Protein AF-A0A6B0VIZ8-F1 (afdb_monomer_lite)

Secondary structure (DSSP, 8-state):
--HHHHHHHHHHHHHHHHHHHHHHHHHHHHH-S---EETTEEHHHHIIIIIHHHHHHHHHHHHIIIIIHHHHHHHHHHHHHHHHHHHHHHTT--------

Foldseek 3Di:
DDPVVVVVVVVVVVVVVVVVVVVVVVCCVPVNQPQDDDVNHGVVVVCVPPVVVVVVVVVVVVCCVPPVVVVVVVVVVVVVVVVVVVVVVVVPPDPDDDDD

Organism: NCBI:txid2691917

Radius of gyration: 26.56 Å; chains: 1; bounding box: 65×27×77 Å

pLDDT: mean 77.93, std 13.11, range [42.97, 92.56]

Sequence (100 aa):
MQTHTKEALASMIAALALIGVIHAGIWFTIFGTPDFTVLGFPFHYFWLVAGGPIAMFVLYWIYYQYVTTSIMEEKQQLKQAAADAETTGEVGAEPGDSDD

Structure (mmCIF, N/CA/C/O backbone):
data_AF-A0A6B0VIZ8-F1
#
_entry.id   AF-A0A6B0VIZ8-F1
#
loop_
_atom_site.group_PDB
_atom_site.id
_atom_site.type_symbol
_atom_site.label_atom_id
_atom_site.label_alt_id
_atom_site.label_comp_id
_atom_site.label_asym_id
_atom_site.label_entity_id
_atom_site.label_seq_id
_atom_site.pdbx_PDB_ins_code
_atom_site.Car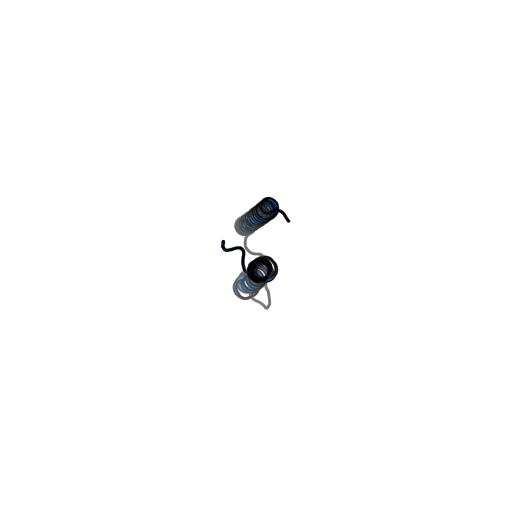tn_x
_atom_site.Cartn_y
_atom_site.Cartn_z
_atom_site.occupancy
_atom_site.B_iso_or_equiv
_atom_site.auth_seq_id
_atom_site.auth_comp_id
_atom_site.auth_asym_id
_atom_site.auth_atom_id
_atom_site.pdbx_PDB_model_num
ATOM 1 N N . MET A 1 1 ? -5.954 -1.006 24.508 1.00 53.81 1 MET A N 1
ATOM 2 C CA . MET A 1 1 ? -5.381 0.259 23.987 1.00 53.81 1 MET A CA 1
ATOM 3 C C . MET A 1 1 ? -6.465 1.323 24.052 1.00 53.81 1 MET A C 1
ATOM 5 O O . MET A 1 1 ? -7.572 1.033 23.613 1.00 53.81 1 MET A O 1
ATOM 9 N N . GLN A 1 2 ? -6.189 2.483 24.647 1.00 73.12 2 GLN A N 1
ATOM 10 C CA . GLN A 1 2 ? -7.172 3.557 24.838 1.00 73.12 2 GLN A CA 1
ATOM 11 C C . GLN A 1 2 ? -7.566 4.159 23.471 1.00 73.12 2 GLN A C 1
ATOM 13 O O . GLN A 1 2 ? -6.737 4.189 22.560 1.00 73.12 2 GLN A O 1
ATOM 18 N N . THR A 1 3 ? -8.816 4.603 23.296 1.00 75.88 3 THR A N 1
ATOM 19 C CA . THR A 1 3 ? -9.360 5.049 21.991 1.00 75.88 3 THR A CA 1
ATOM 20 C C . THR A 1 3 ? -8.498 6.122 21.325 1.00 75.88 3 THR A C 1
ATOM 22 O O . THR A 1 3 ? -8.156 5.998 20.152 1.00 75.88 3 THR A O 1
ATOM 25 N N . HIS A 1 4 ? -8.019 7.095 22.104 1.00 74.00 4 HIS A N 1
ATOM 26 C CA . HIS A 1 4 ? -7.138 8.154 21.606 1.00 74.00 4 HIS A CA 1
ATOM 27 C C . HIS A 1 4 ? -5.822 7.611 21.013 1.00 74.00 4 HIS A C 1
ATOM 29 O O . HIS A 1 4 ? -5.270 8.185 20.078 1.00 74.00 4 HIS A O 1
ATOM 35 N N . THR A 1 5 ? -5.307 6.486 21.524 1.00 79.69 5 THR A N 1
ATOM 36 C CA . THR A 1 5 ? -4.072 5.867 21.028 1.00 79.69 5 THR A CA 1
ATOM 37 C C . THR A 1 5 ? -4.298 5.200 19.668 1.00 79.69 5 THR A C 1
ATOM 39 O O . THR A 1 5 ? -3.406 5.219 18.823 1.00 79.69 5 THR A O 1
ATOM 42 N N . LYS A 1 6 ? -5.492 4.634 19.429 1.00 74.94 6 LYS A N 1
ATOM 43 C CA . LYS A 1 6 ? -5.874 4.058 18.127 1.00 74.94 6 LYS A CA 1
ATOM 44 C C . LYS A 1 6 ? -6.033 5.147 17.069 1.00 74.94 6 LYS A C 1
ATOM 46 O O . LYS A 1 6 ? -5.511 5.002 15.969 1.00 74.94 6 LYS A O 1
ATOM 51 N N . GLU A 1 7 ? -6.691 6.250 17.417 1.00 76.88 7 GLU A N 1
ATOM 52 C CA . GLU A 1 7 ? -6.884 7.391 16.515 1.00 76.88 7 GLU A CA 1
ATOM 53 C C . GLU A 1 7 ? -5.560 8.072 16.154 1.00 76.88 7 GLU A C 1
ATOM 55 O O . GLU A 1 7 ? -5.318 8.379 14.983 1.00 76.88 7 GLU A O 1
ATOM 60 N N . ALA A 1 8 ? -4.662 8.242 17.130 1.00 82.25 8 ALA A N 1
ATOM 61 C CA . ALA A 1 8 ? -3.326 8.783 16.893 1.00 82.25 8 ALA A CA 1
ATOM 62 C C . ALA A 1 8 ? -2.498 7.876 15.968 1.00 82.25 8 ALA A C 1
ATOM 64 O O . ALA A 1 8 ? -1.873 8.360 15.023 1.00 82.25 8 ALA A O 1
ATOM 65 N N . LEU A 1 9 ? -2.531 6.558 16.193 1.00 82.44 9 LEU A N 1
ATOM 66 C CA . LEU A 1 9 ? -1.825 5.587 15.358 1.00 82.44 9 LEU A CA 1
ATOM 67 C C . LEU A 1 9 ? -2.387 5.550 13.929 1.00 82.44 9 LEU A C 1
ATOM 69 O O . LEU A 1 9 ? -1.616 5.586 12.973 1.00 82.44 9 LEU A O 1
ATOM 73 N N . ALA A 1 10 ? -3.712 5.543 13.770 1.00 80.06 10 ALA A N 1
ATOM 74 C CA . ALA A 1 10 ? -4.357 5.574 12.459 1.00 80.06 10 ALA A CA 1
ATOM 75 C C . ALA A 1 10 ? -4.018 6.860 11.688 1.00 80.06 10 ALA A C 1
ATOM 77 O O . ALA A 1 10 ? -3.662 6.800 10.512 1.00 80.06 10 ALA A O 1
ATOM 78 N N . SER A 1 11 ? -4.048 8.011 12.367 1.00 84.62 11 SER A N 1
ATOM 79 C CA . SER A 1 11 ? -3.691 9.308 11.780 1.00 84.62 11 SER A CA 1
ATOM 80 C C . SER A 1 11 ? -2.222 9.359 11.356 1.00 84.62 11 SER A C 1
ATOM 82 O O . SER A 1 11 ? -1.903 9.837 10.268 1.00 84.62 11 SER A O 1
ATOM 84 N N . MET A 1 12 ? -1.321 8.816 12.177 1.00 88.00 12 MET A N 1
ATOM 85 C CA . MET A 1 12 ? 0.104 8.726 11.858 1.00 88.00 12 MET A CA 1
ATOM 86 C C . MET A 1 12 ? 0.358 7.821 10.646 1.00 88.00 12 MET A C 1
ATOM 88 O O . MET A 1 12 ? 1.103 8.201 9.746 1.00 88.00 12 MET A O 1
ATOM 92 N N . ILE A 1 13 ? -0.284 6.650 10.587 1.00 86.88 13 ILE A N 1
ATOM 93 C CA . ILE A 1 13 ? -0.172 5.732 9.445 1.00 86.88 13 ILE A CA 1
ATOM 94 C C . ILE A 1 13 ? -0.697 6.399 8.170 1.00 86.88 13 ILE A C 1
ATOM 96 O O . ILE A 1 13 ? -0.036 6.333 7.135 1.00 86.88 13 ILE A O 1
ATOM 100 N N . ALA A 1 14 ? -1.840 7.086 8.243 1.00 84.88 14 ALA A N 1
ATOM 101 C CA . ALA A 1 14 ? -2.401 7.812 7.108 1.00 84.88 14 ALA A CA 1
ATOM 102 C C . ALA A 1 14 ? -1.457 8.921 6.611 1.00 84.88 14 ALA A C 1
ATOM 104 O O . ALA A 1 14 ? -1.234 9.047 5.406 1.00 84.88 14 ALA A O 1
ATOM 105 N N . ALA A 1 15 ? -0.850 9.683 7.526 1.00 88.75 15 ALA A N 1
ATOM 106 C CA . ALA A 1 15 ? 0.121 10.717 7.182 1.00 88.75 15 ALA A CA 1
ATOM 107 C C . ALA A 1 15 ? 1.372 10.131 6.507 1.00 88.75 15 ALA A C 1
ATOM 109 O O . ALA A 1 15 ? 1.805 10.635 5.471 1.00 88.75 15 ALA A O 1
ATOM 110 N N . LEU A 1 16 ? 1.925 9.038 7.042 1.00 88.62 16 LEU A N 1
ATOM 111 C CA . LEU A 1 16 ? 3.081 8.355 6.452 1.00 88.62 16 LEU A CA 1
ATOM 112 C C . LEU A 1 16 ? 2.764 7.783 5.065 1.00 88.62 16 LEU A C 1
ATOM 114 O O . LEU A 1 16 ? 3.572 7.927 4.148 1.00 88.62 16 LEU A O 1
ATOM 118 N N . ALA A 1 17 ? 1.582 7.189 4.889 1.00 85.75 17 ALA A N 1
ATOM 119 C CA . ALA A 1 17 ? 1.131 6.690 3.595 1.00 85.75 17 ALA A CA 1
ATOM 120 C C . ALA A 1 17 ? 1.020 7.823 2.563 1.00 85.75 17 ALA A C 1
ATOM 122 O O . ALA A 1 17 ? 1.526 7.691 1.449 1.00 85.75 17 ALA A O 1
ATOM 123 N N . LEU A 1 18 ? 0.431 8.962 2.943 1.00 85.62 18 LEU A N 1
ATOM 124 C CA . LEU A 1 18 ? 0.311 10.132 2.073 1.00 85.62 18 LEU A CA 1
ATOM 125 C C . LEU A 1 18 ? 1.683 10.693 1.674 1.00 85.62 18 LEU A C 1
ATOM 127 O O . LEU A 1 18 ? 1.925 10.943 0.494 1.00 85.62 18 LEU A O 1
ATOM 131 N N . ILE A 1 19 ? 2.595 10.848 2.639 1.00 90.69 19 ILE A N 1
ATOM 132 C CA . ILE A 1 19 ? 3.975 11.285 2.387 1.00 90.69 19 ILE A CA 1
ATOM 133 C C . ILE A 1 19 ? 4.651 10.331 1.399 1.00 90.69 19 ILE A C 1
ATOM 135 O O . ILE A 1 19 ? 5.249 10.797 0.430 1.00 90.69 19 ILE A O 1
ATOM 139 N N . GLY A 1 20 ? 4.520 9.018 1.606 1.00 85.75 20 GLY A N 1
ATOM 140 C CA . GLY A 1 20 ? 5.078 8.000 0.718 1.00 85.75 20 GLY A CA 1
ATOM 141 C C . GLY A 1 20 ? 4.554 8.110 -0.714 1.00 85.75 20 GLY A C 1
ATOM 142 O O . GLY A 1 20 ? 5.348 8.114 -1.652 1.00 85.75 20 GLY A O 1
ATOM 143 N N . VAL A 1 21 ? 3.239 8.277 -0.893 1.00 85.50 21 VAL A N 1
ATOM 144 C CA . VAL A 1 21 ? 2.613 8.439 -2.218 1.00 85.50 21 VAL A CA 1
ATOM 145 C C . VAL A 1 21 ? 3.102 9.708 -2.916 1.00 85.50 21 VAL A C 1
ATOM 147 O O . VAL A 1 21 ? 3.463 9.658 -4.092 1.00 85.50 21 VAL A O 1
ATOM 150 N N . ILE A 1 22 ? 3.165 10.834 -2.199 1.00 84.75 22 ILE A N 1
ATOM 151 C CA . ILE A 1 22 ? 3.643 12.107 -2.754 1.00 84.75 22 ILE A CA 1
ATOM 152 C C . ILE A 1 22 ? 5.106 11.985 -3.186 1.00 84.75 22 ILE A C 1
ATOM 154 O O . ILE A 1 22 ? 5.443 12.351 -4.310 1.00 84.75 22 ILE A O 1
ATOM 158 N N . HIS A 1 23 ? 5.974 11.432 -2.336 1.00 84.56 23 HIS A N 1
ATOM 159 C CA . HIS A 1 23 ? 7.396 11.291 -2.655 1.00 84.56 23 HIS A CA 1
ATOM 160 C C . HIS A 1 23 ? 7.633 10.303 -3.798 1.00 84.56 23 HIS A C 1
ATOM 162 O O . HIS A 1 23 ? 8.466 10.572 -4.661 1.00 84.56 23 HIS A O 1
ATOM 168 N N . ALA A 1 24 ? 6.872 9.208 -3.862 1.00 81.31 24 ALA A N 1
ATOM 169 C CA . ALA A 1 24 ? 6.912 8.294 -4.998 1.00 81.31 24 ALA A CA 1
ATOM 170 C C . ALA A 1 24 ? 6.507 9.005 -6.303 1.00 81.31 24 ALA A C 1
ATOM 172 O O . ALA A 1 24 ? 7.207 8.889 -7.306 1.00 81.31 24 ALA A O 1
ATOM 173 N N . GLY A 1 25 ? 5.431 9.801 -6.289 1.00 79.56 25 GLY A N 1
ATOM 174 C CA . GLY A 1 25 ? 4.990 10.579 -7.453 1.00 79.56 25 GLY A CA 1
ATOM 175 C C . GLY A 1 25 ? 6.000 11.645 -7.900 1.00 79.56 25 GLY A C 1
ATOM 176 O O . GLY A 1 25 ? 6.262 11.794 -9.097 1.00 79.56 25 GLY A O 1
ATOM 177 N N . ILE A 1 26 ? 6.616 12.349 -6.945 1.00 81.81 26 ILE A N 1
ATOM 178 C CA . ILE A 1 26 ? 7.686 13.324 -7.210 1.00 81.81 26 ILE A CA 1
ATOM 179 C C . ILE A 1 26 ? 8.910 12.629 -7.815 1.00 81.81 26 ILE A C 1
ATOM 181 O O . ILE A 1 26 ? 9.506 13.129 -8.766 1.00 81.81 26 ILE A O 1
ATOM 185 N N . TRP A 1 27 ? 9.271 11.449 -7.311 1.00 82.50 27 TRP A N 1
ATOM 186 C CA . TRP A 1 27 ? 10.388 10.682 -7.851 1.00 82.50 27 TRP A CA 1
ATOM 187 C C . TRP A 1 27 ? 10.165 10.331 -9.328 1.00 82.50 27 TRP A C 1
ATOM 189 O O . TRP A 1 27 ? 11.049 10.574 -10.146 1.00 82.50 27 TRP A O 1
ATOM 199 N N . PHE A 1 28 ? 8.965 9.871 -9.699 1.00 78.25 28 PHE A N 1
ATOM 200 C CA . PHE A 1 28 ? 8.633 9.574 -11.100 1.00 78.25 28 PHE A CA 1
ATOM 201 C C . PHE A 1 28 ? 8.628 10.811 -12.007 1.00 78.25 28 PHE A C 1
ATOM 203 O O . PHE A 1 28 ? 8.933 10.693 -13.191 1.00 78.25 28 PHE A O 1
ATOM 210 N N . THR A 1 29 ? 8.297 11.993 -11.483 1.00 76.62 29 THR A N 1
ATOM 211 C CA . THR A 1 29 ? 8.332 13.240 -12.269 1.00 76.62 29 THR A CA 1
ATOM 212 C C . THR A 1 29 ? 9.744 13.802 -12.428 1.00 76.62 29 THR A C 1
ATOM 214 O O . THR A 1 29 ? 10.046 14.348 -13.484 1.00 76.62 29 THR A O 1
ATOM 217 N N . ILE A 1 30 ? 10.618 13.651 -11.426 1.00 79.25 30 ILE A N 1
ATOM 218 C CA . ILE A 1 30 ? 12.005 14.146 -11.476 1.00 79.25 30 ILE A CA 1
ATOM 219 C C . ILE A 1 30 ? 12.936 13.178 -12.217 1.00 79.25 30 ILE A C 1
ATOM 221 O O . ILE A 1 30 ? 13.740 13.612 -13.038 1.00 79.25 30 ILE A O 1
ATOM 225 N N . PHE A 1 31 ? 12.851 11.879 -11.926 1.00 80.31 31 PHE A N 1
ATOM 226 C CA . PHE A 1 31 ? 13.780 10.866 -12.442 1.00 80.31 31 PHE A CA 1
ATOM 227 C C . PHE A 1 31 ? 13.207 10.046 -13.603 1.00 80.31 31 PHE A C 1
ATOM 229 O O . PHE A 1 31 ? 13.930 9.264 -14.217 1.00 80.31 31 PHE A O 1
ATOM 236 N N . GLY A 1 32 ? 11.928 10.243 -13.931 1.00 74.12 32 GLY A N 1
ATOM 237 C CA . GLY A 1 32 ? 11.234 9.472 -14.953 1.00 74.12 32 GLY A CA 1
ATOM 238 C C . GLY A 1 32 ? 10.886 8.056 -14.493 1.00 74.12 32 GLY A C 1
ATOM 239 O O . GLY A 1 32 ? 11.024 7.677 -13.329 1.00 74.12 32 GLY A O 1
ATOM 240 N N . THR A 1 33 ? 10.396 7.246 -15.428 1.00 76.69 33 THR A N 1
ATOM 241 C CA . THR A 1 33 ? 10.223 5.810 -15.192 1.00 76.69 33 THR A CA 1
ATOM 242 C C . THR A 1 33 ? 11.570 5.103 -15.303 1.00 76.69 33 THR A C 1
ATOM 244 O O . THR A 1 33 ? 12.307 5.411 -16.239 1.00 76.69 33 THR A O 1
ATOM 247 N N . PRO A 1 34 ? 11.875 4.124 -14.431 1.00 79.38 34 PRO A N 1
ATOM 248 C CA . PRO A 1 34 ? 13.088 3.329 -14.551 1.00 79.38 34 PRO A CA 1
ATOM 249 C C . PRO A 1 34 ? 13.240 2.753 -15.962 1.00 79.38 34 PRO A C 1
ATOM 251 O O . PRO A 1 34 ? 12.336 2.073 -16.456 1.00 79.38 34 PRO A O 1
ATOM 254 N N . ASP A 1 35 ? 14.377 3.032 -16.597 1.00 81.25 35 ASP A N 1
ATOM 255 C CA . ASP A 1 35 ? 14.660 2.621 -17.973 1.00 81.25 35 ASP A CA 1
ATOM 256 C C . ASP A 1 35 ? 15.308 1.233 -17.997 1.00 81.25 35 ASP A C 1
ATOM 258 O O . ASP A 1 35 ? 16.487 1.047 -18.296 1.00 81.25 35 ASP A O 1
ATOM 262 N N . PHE A 1 36 ? 14.536 0.237 -17.571 1.00 86.50 36 PHE A N 1
ATOM 263 C CA . PHE A 1 36 ? 14.905 -1.162 -17.723 1.00 86.50 36 PHE A CA 1
ATOM 264 C C . PHE A 1 36 ? 13.719 -1.977 -18.217 1.00 86.50 36 PHE A C 1
ATOM 266 O O . PHE A 1 36 ? 12.551 -1.617 -18.045 1.00 86.50 36 PHE A O 1
ATOM 273 N N . THR A 1 37 ? 14.031 -3.102 -18.849 1.00 89.00 37 THR A N 1
ATOM 274 C CA . THR A 1 37 ? 13.028 -3.995 -19.420 1.00 89.00 37 THR A CA 1
ATOM 275 C C . THR A 1 37 ? 12.796 -5.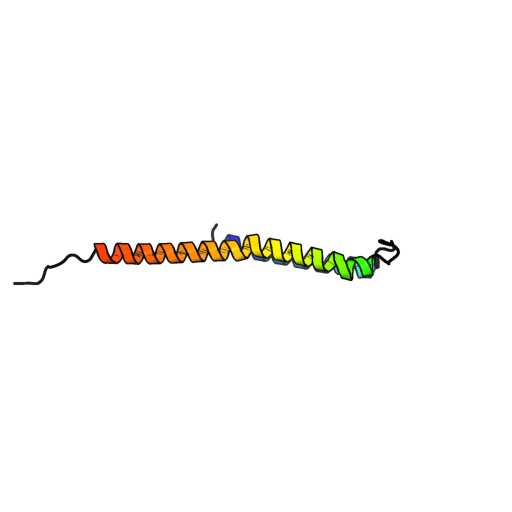206 -18.531 1.00 89.00 37 THR A C 1
ATOM 277 O O . THR A 1 37 ? 13.749 -5.848 -18.090 1.00 89.00 37 THR A O 1
ATOM 280 N N . VAL A 1 38 ? 11.532 -5.574 -18.340 1.00 85.94 38 VAL A N 1
ATOM 281 C CA . VAL A 1 38 ? 11.109 -6.833 -17.721 1.00 85.94 38 VAL A CA 1
ATOM 282 C C . VAL A 1 38 ? 10.463 -7.682 -18.811 1.00 85.94 38 VAL A C 1
ATOM 284 O O . VAL A 1 38 ? 9.492 -7.256 -19.429 1.00 85.94 38 VAL A O 1
ATOM 287 N N . LEU A 1 39 ? 11.024 -8.865 -19.085 1.00 87.06 39 LEU A N 1
ATOM 288 C CA . LEU A 1 39 ? 10.545 -9.775 -20.142 1.00 87.06 39 LEU A CA 1
ATOM 289 C C . LEU A 1 39 ? 10.447 -9.119 -21.540 1.00 87.06 39 LEU A C 1
ATOM 291 O O . LEU A 1 39 ? 9.580 -9.467 -22.335 1.00 87.06 39 LEU A O 1
ATOM 295 N N . GLY A 1 40 ? 11.323 -8.154 -21.838 1.00 85.75 40 GLY A N 1
ATOM 296 C CA . GLY A 1 40 ? 11.333 -7.423 -23.113 1.00 85.75 40 GLY A CA 1
ATOM 297 C C . GLY A 1 40 ? 10.379 -6.225 -23.190 1.00 85.75 40 GLY A C 1
ATOM 298 O O . GLY A 1 40 ? 10.394 -5.515 -24.191 1.00 85.75 40 GLY A O 1
ATOM 299 N N . PHE A 1 41 ? 9.599 -5.950 -22.139 1.00 82.25 41 PHE A N 1
ATOM 300 C CA . PHE A 1 41 ? 8.724 -4.777 -22.056 1.00 82.25 41 PHE A CA 1
ATOM 301 C C . PHE A 1 41 ? 9.298 -3.718 -21.109 1.00 82.25 41 PHE A C 1
ATOM 303 O O . PHE A 1 41 ?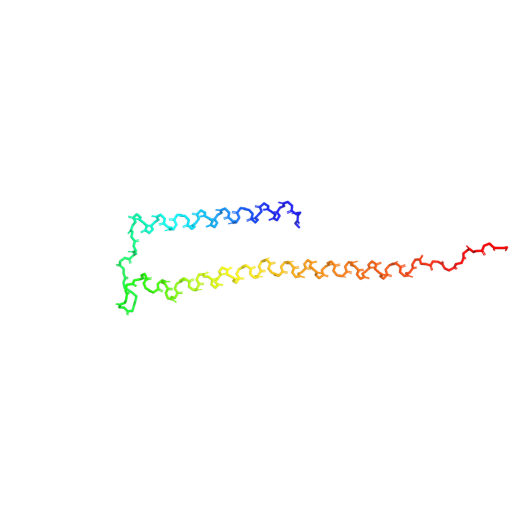 9.903 -4.080 -20.097 1.00 82.25 41 PHE A O 1
ATOM 310 N N . PRO A 1 42 ? 9.093 -2.416 -21.380 1.00 86.44 42 PRO A N 1
ATOM 311 C CA . PRO A 1 42 ? 9.461 -1.360 -20.442 1.00 86.44 42 PRO A CA 1
ATOM 312 C C . PRO A 1 42 ? 8.844 -1.580 -19.056 1.00 86.44 42 PRO A C 1
ATOM 314 O O . PRO A 1 42 ? 7.662 -1.916 -18.936 1.00 86.44 42 PRO A O 1
ATOM 317 N N . PHE A 1 43 ? 9.631 -1.350 -18.003 1.00 85.62 43 PHE A N 1
ATOM 318 C CA . PHE A 1 43 ? 9.234 -1.592 -16.614 1.00 85.62 43 PHE A CA 1
ATOM 319 C C . PHE A 1 43 ? 7.892 -0.954 -16.233 1.00 85.62 43 PHE A C 1
ATOM 321 O O . PHE A 1 43 ? 7.118 -1.564 -15.504 1.00 85.62 43 PHE A O 1
ATOM 328 N N . HIS A 1 44 ? 7.570 0.238 -16.740 1.00 82.00 44 HIS A N 1
ATOM 329 C CA . HIS A 1 44 ? 6.317 0.913 -16.392 1.00 82.00 44 HIS A CA 1
ATOM 330 C C . HIS A 1 44 ? 5.064 0.139 -16.839 1.00 82.00 44 HIS A C 1
ATOM 332 O O . HIS A 1 44 ? 4.053 0.184 -16.141 1.00 82.00 44 HIS A O 1
ATOM 338 N N . TYR A 1 45 ? 5.128 -0.633 -17.931 1.00 83.88 45 TYR A N 1
ATOM 339 C CA . TYR A 1 45 ? 4.031 -1.525 -18.325 1.00 83.88 45 TYR A CA 1
ATOM 340 C C . TYR A 1 45 ? 3.912 -2.718 -17.378 1.00 83.88 45 TYR A C 1
ATOM 342 O O . TYR A 1 45 ? 2.810 -3.075 -16.967 1.00 83.88 45 TYR A O 1
ATOM 350 N N . PHE A 1 46 ? 5.045 -3.301 -16.978 1.00 85.25 46 PHE A N 1
ATOM 351 C CA . PHE A 1 46 ? 5.062 -4.363 -15.972 1.00 85.25 46 PHE A CA 1
ATOM 352 C C . PHE A 1 46 ? 4.511 -3.869 -14.626 1.00 85.25 46 PHE A C 1
ATOM 354 O O . PHE A 1 46 ? 3.702 -4.544 -13.987 1.00 85.25 46 PHE A O 1
ATOM 361 N N . TRP A 1 47 ? 4.896 -2.661 -14.215 1.00 83.56 47 TRP A N 1
ATOM 362 C CA . TRP A 1 47 ? 4.389 -2.027 -13.007 1.00 83.56 47 TRP A CA 1
ATOM 363 C C . TRP A 1 47 ? 2.880 -1.785 -13.084 1.00 83.56 47 TRP A C 1
ATOM 365 O O . TRP A 1 47 ? 2.178 -2.098 -12.131 1.00 83.56 47 TRP A O 1
ATOM 375 N N . LEU A 1 48 ? 2.359 -1.306 -14.216 1.00 81.19 48 LEU A N 1
ATOM 376 C CA . LEU A 1 48 ? 0.922 -1.084 -14.396 1.00 81.19 48 LEU A CA 1
ATOM 377 C C . LEU A 1 48 ? 0.109 -2.390 -14.303 1.00 81.19 48 LEU A C 1
ATOM 379 O O . LEU A 1 48 ? -0.943 -2.416 -13.669 1.00 81.19 48 LEU A O 1
ATOM 383 N N . VAL A 1 49 ? 0.591 -3.467 -14.930 1.00 83.81 49 VAL A N 1
ATOM 384 C CA . VAL A 1 49 ? -0.167 -4.723 -15.083 1.00 83.81 49 VAL A CA 1
ATOM 385 C C . VAL A 1 49 ? -0.016 -5.658 -13.885 1.00 83.81 49 VAL A C 1
ATOM 387 O O . VAL A 1 49 ? -0.968 -6.343 -13.525 1.00 83.81 49 VAL A O 1
ATOM 390 N N . ALA A 1 50 ? 1.162 -5.706 -13.263 1.00 85.38 50 ALA A N 1
ATOM 391 C CA . ALA A 1 50 ? 1.453 -6.638 -12.175 1.00 85.38 50 ALA A CA 1
ATOM 392 C C . ALA A 1 50 ? 1.804 -5.918 -10.869 1.00 85.38 50 ALA A C 1
ATOM 394 O O . ALA A 1 50 ? 1.235 -6.226 -9.823 1.00 85.38 50 ALA A O 1
ATOM 395 N N . GLY A 1 51 ? 2.704 -4.933 -10.923 1.00 84.88 51 GLY A N 1
ATOM 396 C CA . GLY A 1 51 ? 3.205 -4.249 -9.727 1.00 84.88 51 GLY A CA 1
ATOM 397 C C . GLY A 1 51 ? 2.119 -3.525 -8.925 1.00 84.88 51 GLY A C 1
ATOM 398 O O . GLY A 1 51 ? 1.980 -3.752 -7.725 1.00 84.88 51 GLY A O 1
ATOM 399 N N . GLY A 1 52 ? 1.308 -2.706 -9.594 1.00 83.94 52 GLY A N 1
ATOM 400 C CA . GLY A 1 52 ? 0.196 -1.961 -9.008 1.00 83.94 52 GLY A CA 1
ATOM 401 C C . GLY A 1 52 ? -0.847 -2.875 -8.359 1.00 83.94 52 GLY A C 1
ATOM 402 O O . GLY A 1 52 ? -1.145 -2.685 -7.179 1.00 83.94 52 GLY A O 1
ATOM 403 N N . PRO A 1 53 ? -1.366 -3.899 -9.063 1.00 89.94 53 PRO A N 1
ATOM 404 C CA . PRO A 1 53 ? -2.285 -4.868 -8.469 1.00 89.94 53 PRO A CA 1
ATOM 405 C C . PRO A 1 53 ? -1.710 -5.617 -7.263 1.00 89.94 53 PRO A C 1
ATOM 407 O O . PRO A 1 53 ? -2.410 -5.767 -6.264 1.00 89.94 53 PRO A O 1
ATOM 410 N N . ILE A 1 54 ? -0.440 -6.037 -7.305 1.00 90.50 54 ILE A N 1
ATOM 411 C CA . ILE A 1 54 ? 0.218 -6.689 -6.160 1.00 90.50 54 ILE A CA 1
ATOM 412 C C . ILE A 1 54 ? 0.316 -5.724 -4.974 1.00 90.50 54 ILE A C 1
ATOM 414 O O . ILE A 1 54 ? -0.020 -6.098 -3.851 1.00 90.50 54 ILE A O 1
ATOM 418 N N . ALA A 1 55 ? 0.727 -4.477 -5.210 1.00 88.81 55 ALA A N 1
ATOM 419 C CA . ALA A 1 55 ? 0.799 -3.461 -4.165 1.00 88.81 55 ALA A CA 1
ATOM 420 C C . ALA A 1 55 ? -0.581 -3.201 -3.537 1.00 88.81 55 ALA A C 1
ATOM 422 O O . ALA A 1 55 ? -0.712 -3.194 -2.313 1.00 88.81 55 ALA A O 1
ATOM 423 N N . MET A 1 56 ? -1.626 -3.069 -4.360 1.00 85.50 56 MET A N 1
ATOM 424 C CA . MET A 1 56 ? -3.008 -2.923 -3.896 1.00 85.50 56 MET A CA 1
ATOM 425 C C . MET A 1 56 ? -3.484 -4.137 -3.100 1.00 85.50 56 MET A C 1
ATOM 427 O O . MET A 1 56 ? -4.127 -3.970 -2.066 1.00 85.50 56 MET A O 1
ATOM 431 N N . PHE A 1 57 ? -3.147 -5.350 -3.541 1.00 92.56 57 PHE A N 1
ATOM 432 C CA . PHE A 1 57 ? -3.489 -6.576 -2.829 1.00 92.56 57 PHE A CA 1
ATOM 433 C C . PHE A 1 57 ? -2.853 -6.615 -1.438 1.00 92.56 57 PHE A C 1
ATOM 435 O O . PHE A 1 57 ? -3.546 -6.885 -0.463 1.00 92.56 57 PHE A O 1
ATOM 442 N N . VAL A 1 58 ? -1.561 -6.293 -1.320 1.00 90.75 58 VAL A N 1
ATOM 443 C CA . VAL A 1 58 ? -0.865 -6.254 -0.023 1.00 90.75 58 VAL A CA 1
ATOM 444 C C . VAL A 1 58 ? -1.464 -5.187 0.892 1.00 90.75 58 VAL A C 1
ATOM 446 O O . VAL A 1 58 ? -1.715 -5.463 2.064 1.00 90.75 58 VAL A O 1
ATOM 449 N N . LEU A 1 59 ? -1.747 -3.989 0.373 1.00 86.94 59 LEU A N 1
ATOM 450 C CA . LEU A 1 59 ? -2.396 -2.931 1.153 1.00 86.94 59 LEU A CA 1
ATOM 451 C C . LEU A 1 59 ? -3.780 -3.361 1.646 1.00 86.94 59 LEU A C 1
ATOM 453 O O . LEU A 1 59 ? -4.097 -3.178 2.820 1.00 86.94 59 LEU A O 1
ATOM 457 N N . TYR A 1 60 ? -4.582 -3.973 0.774 1.00 85.69 60 TYR A N 1
ATOM 458 C CA . TYR A 1 60 ? -5.900 -4.484 1.133 1.00 85.69 60 TYR A CA 1
ATOM 459 C C . TYR A 1 60 ? -5.814 -5.620 2.157 1.00 85.69 60 TYR A C 1
ATOM 461 O O . TYR A 1 60 ? -6.586 -5.652 3.111 1.00 85.69 60 TYR A O 1
ATOM 469 N N . TRP A 1 61 ? -4.841 -6.518 2.009 1.00 90.19 61 TRP A N 1
ATOM 470 C CA . TRP A 1 61 ? -4.582 -7.595 2.959 1.00 90.19 61 TRP A CA 1
ATOM 471 C C . TRP A 1 61 ? -4.243 -7.054 4.349 1.00 90.19 61 TRP A C 1
ATOM 473 O O . TRP A 1 61 ? -4.834 -7.480 5.341 1.00 90.19 61 TRP A O 1
ATOM 483 N N . ILE A 1 62 ? -3.314 -6.097 4.431 1.00 87.38 62 ILE A N 1
ATOM 484 C CA . ILE A 1 62 ? -2.937 -5.436 5.688 1.00 87.38 62 ILE A CA 1
ATOM 485 C C . ILE A 1 62 ? -4.163 -4.750 6.292 1.00 87.38 62 ILE A C 1
ATOM 487 O O . ILE A 1 62 ? -4.459 -4.946 7.470 1.00 87.38 62 ILE A O 1
ATOM 491 N N . TYR A 1 63 ? -4.915 -3.996 5.489 1.00 84.06 63 TYR A N 1
ATOM 492 C CA . TYR A 1 63 ? -6.147 -3.356 5.938 1.00 84.06 63 TYR A CA 1
ATOM 493 C C . TYR A 1 63 ? -7.135 -4.370 6.531 1.00 84.06 63 TYR A C 1
ATOM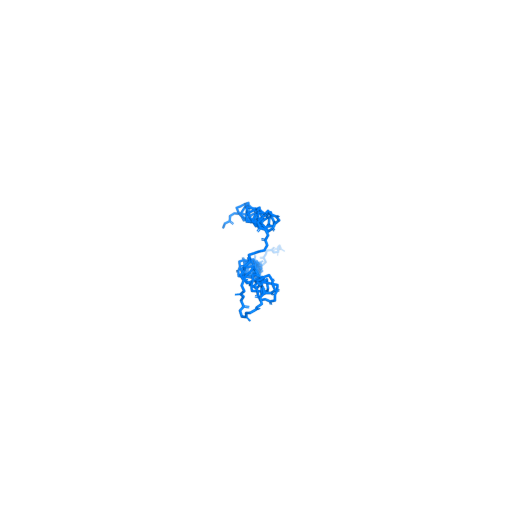 495 O O . TYR A 1 63 ? -7.630 -4.166 7.638 1.00 84.06 63 TYR A O 1
ATOM 503 N N . TYR A 1 64 ? -7.372 -5.489 5.846 1.00 81.81 64 TYR A N 1
ATOM 504 C CA . TYR A 1 64 ? -8.279 -6.530 6.319 1.00 81.81 64 TYR A CA 1
ATOM 505 C C . TYR A 1 64 ? -7.813 -7.127 7.656 1.00 81.81 64 TYR A C 1
ATOM 507 O O . TYR A 1 64 ? -8.589 -7.201 8.607 1.00 81.81 64 TYR A O 1
ATOM 515 N N . GLN A 1 65 ? -6.531 -7.487 7.761 1.00 81.81 65 GLN A N 1
ATOM 516 C CA . GLN A 1 65 ? -5.965 -8.093 8.968 1.00 81.81 65 GLN A CA 1
ATOM 517 C C . GLN A 1 65 ? -6.036 -7.171 10.188 1.00 81.81 65 GLN A C 1
ATOM 519 O O . GLN A 1 65 ? -6.392 -7.627 11.270 1.00 81.81 65 GLN A O 1
ATOM 524 N N . TYR A 1 66 ? -5.709 -5.887 10.032 1.00 81.06 66 TYR A N 1
ATOM 525 C CA . TYR A 1 66 ? -5.615 -4.972 11.172 1.00 81.06 66 TYR A CA 1
ATOM 526 C C . TYR A 1 66 ? -6.921 -4.248 11.482 1.00 81.06 66 TYR A C 1
ATOM 528 O O . TYR A 1 66 ? -7.249 -4.050 12.651 1.00 81.06 66 TYR A O 1
ATOM 536 N N . VAL A 1 67 ? -7.672 -3.836 10.463 1.00 79.69 67 VAL A N 1
ATOM 537 C CA . VAL A 1 67 ? -8.876 -3.017 10.643 1.00 79.69 67 VAL A CA 1
ATOM 538 C C . VAL A 1 67 ? -10.116 -3.896 10.699 1.00 79.69 67 VAL A C 1
ATOM 540 O O . VAL A 1 67 ? -10.897 -3.793 11.638 1.00 79.69 67 VAL A O 1
ATOM 543 N N . THR A 1 68 ? -10.310 -4.794 9.732 1.00 80.69 68 THR A N 1
ATOM 544 C CA . THR A 1 68 ? -11.533 -5.610 9.699 1.00 80.69 68 THR A CA 1
ATOM 545 C C . THR A 1 68 ? -11.579 -6.604 10.856 1.00 80.69 68 THR A C 1
ATOM 547 O O . THR A 1 68 ? -12.612 -6.708 11.516 1.00 80.69 68 THR A O 1
ATOM 550 N N . THR A 1 69 ? -10.468 -7.282 11.156 1.00 81.50 69 THR A N 1
ATOM 551 C CA . THR A 1 69 ? -10.401 -8.212 12.295 1.00 81.50 69 THR A CA 1
ATOM 552 C C . THR A 1 69 ? -10.653 -7.499 13.620 1.00 81.50 69 THR A C 1
ATOM 554 O O . THR A 1 69 ? -11.478 -7.964 14.401 1.00 81.50 69 THR A O 1
ATOM 557 N N . SER A 1 70 ? -10.028 -6.337 13.850 1.00 78.12 70 SER A N 1
ATOM 558 C CA . SER A 1 70 ? -10.218 -5.601 15.108 1.00 78.12 70 SER A CA 1
ATOM 559 C C . SER A 1 70 ? -11.659 -5.125 15.293 1.00 78.12 70 SER A C 1
ATOM 561 O O . SER A 1 70 ? -12.207 -5.252 16.385 1.00 78.12 70 SER A O 1
ATOM 563 N N . ILE A 1 71 ? -12.321 -4.672 14.224 1.00 81.44 71 ILE A N 1
ATOM 564 C CA . ILE A 1 71 ? -13.744 -4.306 14.267 1.00 81.44 71 ILE A CA 1
ATOM 565 C C . ILE A 1 71 ? -14.622 -5.526 14.581 1.00 81.44 71 ILE A C 1
ATOM 567 O O . ILE A 1 71 ? -15.584 -5.419 15.342 1.00 81.44 71 ILE A O 1
ATOM 571 N N . MET A 1 72 ? -14.323 -6.689 13.996 1.00 83.25 72 MET A N 1
ATOM 572 C CA . MET A 1 72 ? -15.087 -7.914 14.245 1.00 83.25 72 MET A CA 1
ATOM 573 C C . MET A 1 72 ? -14.921 -8.412 15.682 1.00 83.25 72 MET A C 1
ATOM 575 O O . MET A 1 72 ? -15.917 -8.777 16.309 1.00 83.25 72 MET A O 1
ATOM 579 N N . GLU A 1 73 ? -13.702 -8.366 16.218 1.00 87.00 73 GLU A N 1
ATOM 580 C CA . GLU A 1 73 ? -13.416 -8.684 17.619 1.00 87.00 73 GLU A CA 1
ATOM 581 C C . GLU A 1 73 ? -14.135 -7.722 18.571 1.00 87.00 73 GLU A C 1
ATOM 583 O O . GLU A 1 73 ? -14.820 -8.173 19.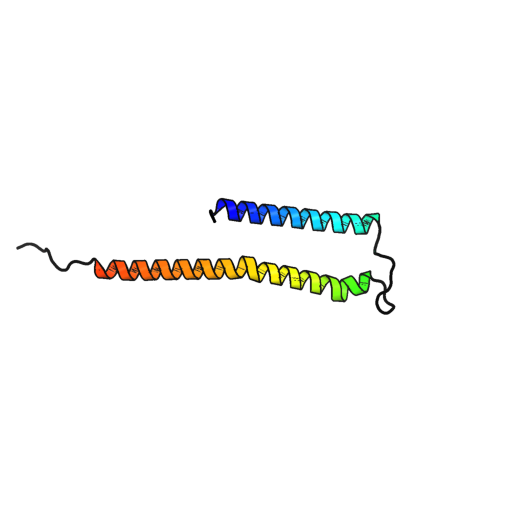488 1.00 87.00 73 GLU A O 1
ATOM 588 N N . GLU A 1 74 ? -14.066 -6.409 18.327 1.00 82.50 74 GLU A N 1
ATOM 589 C CA . GLU A 1 74 ? -14.783 -5.406 19.128 1.00 82.50 74 GLU A CA 1
ATOM 590 C C . GLU A 1 74 ? -16.297 -5.635 19.091 1.00 82.50 74 GLU A C 1
ATOM 592 O O . GLU A 1 74 ? -16.965 -5.626 20.125 1.00 82.50 74 GLU A O 1
ATOM 597 N N . LYS A 1 75 ? -16.857 -5.916 17.910 1.00 84.38 75 LYS A N 1
ATOM 598 C CA . LYS A 1 75 ? -18.284 -6.217 17.758 1.00 84.38 75 LYS A CA 1
ATOM 599 C C . LYS A 1 75 ? -18.684 -7.486 18.511 1.00 84.38 75 LYS A C 1
ATOM 601 O O . LYS A 1 75 ? -19.789 -7.549 19.047 1.00 84.38 75 LYS A O 1
ATOM 606 N N . GLN A 1 76 ? -17.823 -8.499 18.537 1.00 87.75 76 GLN A N 1
ATOM 607 C CA . GLN A 1 76 ? -18.075 -9.735 19.272 1.00 87.75 76 GLN A CA 1
ATOM 608 C C . GLN A 1 76 ? -18.019 -9.510 20.787 1.00 87.75 76 GLN A C 1
ATOM 610 O O . GLN A 1 76 ? -18.912 -9.981 21.488 1.00 87.75 76 GLN A O 1
ATOM 615 N N . GLN A 1 77 ? -17.050 -8.733 21.274 1.00 85.94 77 GLN A N 1
ATOM 616 C CA . GLN A 1 77 ? -16.954 -8.345 22.684 1.00 85.94 77 GLN A CA 1
ATOM 617 C C . GLN A 1 77 ? -18.179 -7.545 23.136 1.00 85.94 77 GLN A C 1
ATOM 619 O O . GLN A 1 77 ? -18.742 -7.832 24.186 1.00 85.94 77 GLN A O 1
ATOM 624 N N . LEU A 1 78 ? -18.647 -6.594 22.320 1.00 84.50 78 LEU A N 1
ATOM 625 C CA . LEU A 1 78 ? -19.859 -5.823 22.613 1.00 84.50 78 LEU A CA 1
ATOM 626 C C . LEU A 1 78 ? -21.107 -6.710 22.686 1.00 84.50 78 LEU A C 1
ATOM 628 O O . LEU A 1 78 ? -21.950 -6.512 23.555 1.00 84.50 78 LEU A O 1
ATOM 632 N N . LYS A 1 79 ? -21.222 -7.706 21.800 1.00 87.06 79 LYS A N 1
ATOM 633 C CA . LYS A 1 79 ? -22.324 -8.678 21.843 1.00 87.06 79 LYS A CA 1
ATOM 634 C C . LYS A 1 79 ? -22.271 -9.570 23.081 1.00 87.06 79 LYS A C 1
ATOM 636 O O . LYS A 1 79 ? -23.318 -9.832 23.657 1.00 87.06 79 LYS A O 1
ATOM 641 N N . GLN A 1 80 ? -21.084 -10.031 23.476 1.00 85.75 80 GLN A N 1
ATOM 642 C CA . GLN A 1 80 ? -20.913 -10.817 24.701 1.00 85.75 80 GLN A CA 1
ATOM 643 C C . GLN A 1 80 ? -21.246 -9.991 25.941 1.00 85.75 80 GLN A C 1
ATOM 645 O O . GLN A 1 80 ? -22.064 -10.425 26.737 1.00 85.75 80 GLN A O 1
ATOM 650 N N . ALA A 1 81 ? -20.733 -8.764 26.043 1.00 83.44 81 ALA A N 1
ATOM 651 C CA . ALA A 1 81 ? -21.057 -7.869 27.151 1.00 83.44 81 ALA A CA 1
ATOM 652 C C . ALA A 1 81 ? -22.565 -7.567 27.247 1.00 83.44 81 ALA A C 1
ATOM 654 O O . ALA A 1 81 ? -23.105 -7.491 28.346 1.00 83.44 81 ALA A O 1
ATOM 655 N N . ALA A 1 82 ? -23.256 -7.424 26.110 1.00 82.56 82 ALA A N 1
ATOM 656 C CA . ALA A 1 82 ? -24.708 -7.259 26.083 1.00 82.56 82 ALA A CA 1
ATOM 657 C C . ALA A 1 82 ? -25.456 -8.521 26.554 1.00 82.56 82 ALA A C 1
ATOM 659 O O . ALA A 1 82 ? -26.396 -8.408 27.335 1.00 82.56 82 ALA A O 1
ATOM 660 N N . ALA A 1 83 ? -25.019 -9.711 26.130 1.00 80.38 83 ALA A N 1
ATOM 661 C CA . ALA A 1 83 ? -25.605 -10.981 26.562 1.00 80.38 83 ALA A CA 1
ATOM 662 C C . ALA A 1 83 ? -25.365 -11.256 28.060 1.00 80.38 83 ALA A C 1
ATOM 664 O O . ALA A 1 83 ? -26.267 -11.699 28.770 1.00 80.38 83 ALA A O 1
ATOM 665 N N . ASP A 1 84 ? -24.172 -10.943 28.566 1.00 76.94 84 ASP A N 1
ATOM 666 C CA . ASP A 1 84 ? -23.832 -11.083 29.983 1.00 76.94 84 ASP A CA 1
ATOM 667 C C . ASP A 1 84 ? -24.647 -10.106 30.850 1.00 76.94 84 ASP A C 1
ATOM 669 O O . ASP A 1 84 ? -25.068 -10.464 31.954 1.00 76.94 84 ASP A O 1
ATOM 673 N N . ALA A 1 85 ? -24.928 -8.900 30.340 1.00 69.44 85 ALA A N 1
ATOM 674 C CA . ALA A 1 85 ? -25.796 -7.918 30.991 1.00 69.44 85 ALA A CA 1
ATOM 675 C C . ALA A 1 85 ? -27.274 -8.355 31.029 1.00 69.44 85 ALA A C 1
ATOM 677 O O . ALA A 1 85 ? -27.932 -8.162 32.048 1.00 69.44 85 ALA A O 1
ATOM 678 N N . GLU A 1 86 ? -27.796 -8.984 29.968 1.00 61.94 86 GLU A N 1
ATOM 679 C CA . GLU A 1 86 ? -29.132 -9.609 29.992 1.00 61.94 86 GLU A CA 1
ATOM 680 C C . GLU A 1 86 ? -29.193 -10.753 31.013 1.00 61.94 86 GLU A C 1
ATOM 682 O O . GLU A 1 86 ? -30.126 -10.828 31.811 1.00 61.94 86 GLU A O 1
ATOM 687 N N . THR A 1 87 ? -28.155 -11.592 31.061 1.00 57.97 87 THR A N 1
ATOM 688 C CA . THR A 1 87 ? -28.106 -12.751 31.966 1.00 57.97 87 THR A CA 1
ATOM 689 C C . THR A 1 87 ? -28.010 -12.332 33.439 1.00 57.97 87 THR A C 1
ATOM 691 O O . THR A 1 87 ? -28.590 -12.976 34.307 1.00 57.97 87 THR A O 1
ATOM 694 N N . THR A 1 88 ? -27.316 -11.233 33.753 1.00 55.81 88 THR A N 1
ATOM 695 C CA . THR A 1 88 ? -27.269 -10.684 35.124 1.00 55.81 88 THR A CA 1
ATOM 696 C C . THR A 1 88 ? -28.520 -9.889 35.508 1.00 55.81 88 THR A C 1
ATOM 698 O O . THR A 1 88 ? -28.810 -9.775 36.698 1.00 55.81 88 THR A O 1
ATOM 701 N N . GLY A 1 89 ? -29.290 -9.391 34.535 1.00 50.91 89 GLY A N 1
ATOM 702 C CA . GLY A 1 89 ? -30.578 -8.732 34.762 1.00 50.91 89 GLY A CA 1
ATOM 703 C C . GLY A 1 89 ? -31.707 -9.684 35.177 1.00 50.91 89 GLY A C 1
ATOM 704 O O . GLY A 1 89 ? -32.569 -9.285 35.956 1.00 50.91 89 GLY A O 1
ATOM 705 N N . GLU A 1 90 ? -31.688 -10.945 34.731 1.00 48.91 90 GLU A N 1
ATOM 706 C CA . GLU A 1 90 ? -32.705 -11.944 35.112 1.00 48.91 90 GLU A CA 1
ATOM 707 C C . GLU A 1 90 ? -32.478 -12.581 36.495 1.00 48.91 90 GLU A C 1
ATOM 709 O O . GLU A 1 90 ? -33.437 -13.017 37.125 1.00 48.91 90 GLU A O 1
ATOM 714 N N . VAL A 1 91 ? -31.246 -12.605 37.020 1.00 52.16 91 VAL A N 1
ATOM 715 C CA . VAL A 1 91 ? -30.951 -13.230 38.333 1.00 52.16 91 VAL A CA 1
ATOM 716 C C . VAL A 1 91 ? -31.244 -12.287 39.517 1.00 52.16 91 VAL A C 1
ATOM 718 O O . VAL A 1 91 ? -31.255 -12.721 40.665 1.00 52.16 91 VAL A O 1
ATOM 721 N N . GLY A 1 92 ? -31.513 -11.001 39.260 1.00 46.22 92 GLY A N 1
ATOM 722 C CA . GLY A 1 92 ? -31.739 -9.975 40.288 1.00 46.22 92 GLY A CA 1
ATOM 723 C C . GLY A 1 92 ? -33.198 -9.590 40.560 1.00 46.22 92 GLY A C 1
ATOM 724 O O . GLY A 1 92 ? -33.432 -8.720 41.396 1.00 46.22 92 GLY A O 1
ATOM 725 N N . ALA A 1 93 ? -34.182 -10.182 39.876 1.00 47.69 93 ALA A N 1
ATOM 726 C CA . ALA A 1 93 ? -35.592 -9.935 40.178 1.00 47.69 93 ALA A CA 1
ATOM 727 C C . ALA A 1 93 ? -36.028 -10.802 41.371 1.00 47.69 93 ALA A C 1
ATOM 729 O O . ALA A 1 93 ? -36.555 -11.901 41.207 1.00 47.69 93 ALA A O 1
ATOM 730 N N . GLU A 1 94 ? -35.764 -10.308 42.580 1.00 44.28 94 GLU A N 1
ATOM 731 C CA . GLU A 1 94 ? -36.311 -10.838 43.831 1.00 44.28 94 GLU A CA 1
ATOM 732 C C . GLU A 1 94 ? -37.850 -10.923 43.722 1.00 44.28 94 GLU A C 1
ATOM 734 O O . GLU A 1 94 ? -38.500 -9.903 43.464 1.00 44.28 94 GLU A O 1
ATOM 739 N N . PRO A 1 95 ? -38.475 -12.109 43.866 1.00 46.19 95 PRO A N 1
ATOM 740 C CA . PRO A 1 95 ? -39.920 -12.202 43.895 1.00 46.19 95 PRO A CA 1
ATOM 741 C C . PRO A 1 95 ? -40.409 -11.901 45.314 1.00 46.19 95 PRO A C 1
ATOM 743 O O . PRO A 1 95 ? -40.280 -12.730 46.209 1.00 46.19 95 PRO A O 1
ATOM 746 N N . GLY A 1 96 ? -41.046 -10.743 45.468 1.00 46.72 96 GLY A N 1
ATOM 747 C CA . GLY A 1 96 ? -42.075 -10.525 46.482 1.00 46.72 96 GLY A CA 1
ATOM 748 C C . GLY A 1 96 ? -41.611 -9.850 47.765 1.00 46.72 96 GLY A C 1
ATOM 749 O O . GLY A 1 96 ? -41.314 -10.519 48.7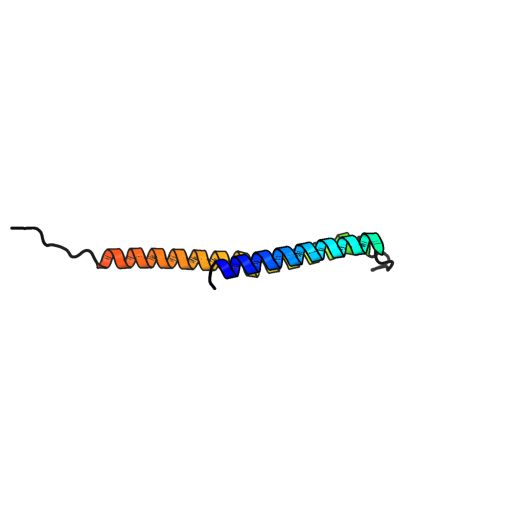47 1.00 46.72 96 GLY A O 1
ATOM 750 N N . ASP A 1 97 ? -41.731 -8.526 47.784 1.00 45.50 97 ASP A N 1
ATOM 751 C CA . ASP A 1 97 ? -42.287 -7.851 48.953 1.00 45.50 97 ASP A CA 1
ATOM 752 C C . ASP A 1 97 ? -43.430 -6.966 48.443 1.00 45.50 97 ASP A C 1
ATOM 754 O O . ASP A 1 97 ? -43.223 -5.904 47.854 1.00 45.50 97 ASP A O 1
ATOM 758 N N . SER A 1 98 ? -44.648 -7.496 48.524 1.00 50.12 98 SER A N 1
ATOM 759 C CA . SER A 1 98 ? -45.871 -6.726 48.324 1.00 50.12 98 SER A CA 1
ATOM 760 C C . SER A 1 98 ? -46.748 -6.946 49.546 1.00 50.12 98 SER A C 1
ATOM 762 O O . SER A 1 98 ? -47.364 -8.004 49.670 1.00 50.12 98 SER A O 1
ATOM 764 N N . ASP A 1 99 ? -46.686 -5.951 50.428 1.00 45.19 99 ASP A N 1
ATOM 765 C CA . ASP A 1 99 ? -47.661 -5.497 51.420 1.00 45.19 99 ASP A CA 1
ATOM 766 C C . ASP A 1 99 ? -48.926 -6.362 51.602 1.00 45.19 99 ASP A C 1
ATOM 768 O O . ASP A 1 99 ? -49.783 -6.394 50.719 1.00 45.19 99 ASP A O 1
ATOM 772 N N . ASP A 1 100 ? -49.046 -6.991 52.781 1.00 42.97 100 ASP A N 1
ATOM 773 C CA . ASP A 1 100 ? -50.248 -7.005 53.646 1.00 42.97 100 ASP A CA 1
ATOM 774 C C . ASP A 1 100 ? -49.944 -7.605 55.040 1.00 42.97 100 ASP A C 1
ATOM 776 O O . ASP A 1 100 ? -49.388 -8.727 55.121 1.00 42.97 100 ASP A O 1
#